Protein AF-A0A2G7GC59-F1 (afdb_monomer)

Radius of gyration: 23.95 Å; Cα contacts (8 Å, |Δi|>4): 26; chains: 1; bounding box: 53×34×59 Å

Structure (mmCIF, N/CA/C/O backbone):
data_AF-A0A2G7GC59-F1
#
_entry.id   AF-A0A2G7GC59-F1
#
loop_
_atom_site.group_PDB
_atom_site.id
_atom_site.type_symbol
_atom_site.label_atom_id
_atom_site.label_alt_id
_atom_site.label_comp_id
_atom_site.label_asym_id
_atom_site.label_entity_id
_atom_site.label_seq_id
_atom_site.pdbx_PDB_ins_code
_atom_site.Cartn_x
_atom_site.Cartn_y
_atom_site.Cartn_z
_atom_site.occupancy
_atom_site.B_iso_or_equiv
_atom_site.auth_seq_id
_atom_site.auth_comp_id
_atom_site.auth_asym_id
_atom_site.auth_atom_id
_atom_site.pdbx_PDB_model_num
ATOM 1 N N . GLU A 1 1 ? -10.829 -5.430 24.793 1.00 82.00 1 GLU A N 1
ATOM 2 C CA . GLU A 1 1 ? -10.239 -6.701 25.248 1.00 82.00 1 GLU A CA 1
ATOM 3 C C . GLU A 1 1 ? -11.427 -7.609 25.412 1.00 82.00 1 GLU A C 1
ATOM 5 O O . GLU A 1 1 ? -12.329 -7.259 26.163 1.00 82.00 1 GLU A O 1
ATOM 10 N N . ASP A 1 2 ? -11.479 -8.665 24.606 1.00 82.19 2 ASP A N 1
ATOM 11 C CA . ASP A 1 2 ? -12.737 -9.367 24.316 1.00 82.19 2 ASP A CA 1
ATOM 12 C C . ASP A 1 2 ? -12.770 -10.751 25.005 1.00 82.19 2 ASP A C 1
ATOM 14 O O . ASP A 1 2 ? -13.624 -11.589 24.726 1.00 82.19 2 ASP A O 1
ATOM 18 N N . GLY A 1 3 ? -11.814 -11.014 25.908 1.00 87.12 3 GLY A N 1
ATOM 19 C CA . GLY A 1 3 ? -11.740 -12.219 26.734 1.00 87.12 3 GLY A CA 1
ATOM 20 C C . GLY A 1 3 ? -10.585 -12.181 27.739 1.00 87.12 3 GLY A C 1
ATOM 21 O O . GLY A 1 3 ? -9.632 -11.433 27.563 1.00 87.12 3 GLY A O 1
ATOM 22 N N . ASP A 1 4 ? -10.645 -13.040 28.759 1.00 87.94 4 ASP A N 1
ATOM 23 C CA . ASP A 1 4 ? -9.759 -12.974 29.942 1.00 87.94 4 ASP A CA 1
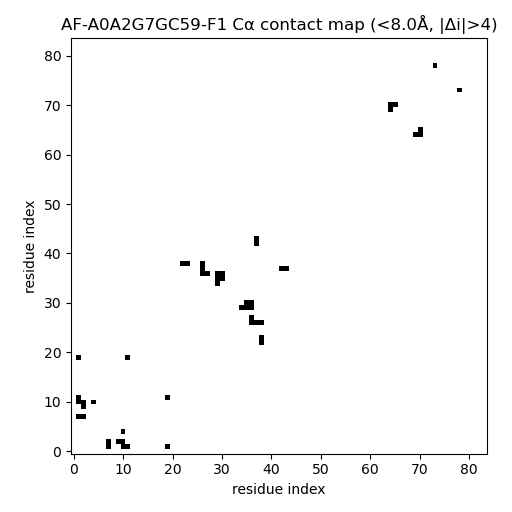ATOM 24 C C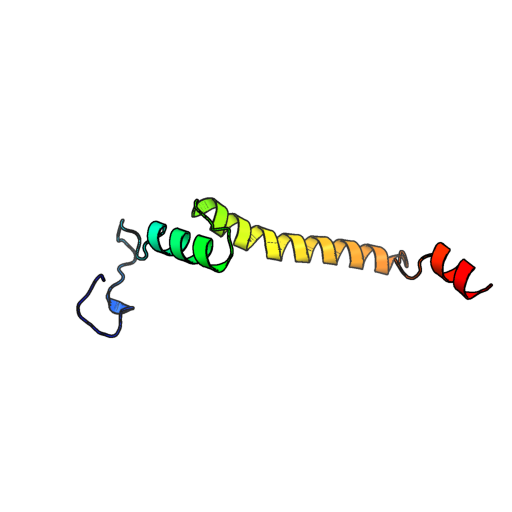 . ASP A 1 4 ? -8.434 -13.749 29.798 1.00 87.94 4 ASP A C 1
ATOM 26 O O . ASP A 1 4 ? -7.663 -13.903 30.749 1.00 87.94 4 ASP A O 1
ATOM 30 N N . LYS A 1 5 ? -8.181 -14.340 28.625 1.00 88.31 5 LYS A N 1
ATOM 31 C CA . LYS A 1 5 ? -6.987 -15.159 28.376 1.00 88.31 5 LYS A CA 1
ATOM 32 C C . LYS A 1 5 ? -5.885 -14.307 27.762 1.00 88.31 5 LYS A C 1
ATOM 34 O O . LYS A 1 5 ? -6.120 -13.606 26.788 1.00 88.31 5 LYS A O 1
ATOM 39 N N . ALA A 1 6 ? -4.648 -14.521 28.216 1.00 88.44 6 ALA A N 1
ATOM 40 C CA . ALA A 1 6 ? -3.462 -13.889 27.628 1.00 88.44 6 ALA A CA 1
ATOM 41 C C . ALA A 1 6 ? -3.303 -14.168 26.117 1.00 88.44 6 ALA A C 1
ATOM 43 O O . ALA A 1 6 ? -2.748 -13.356 25.383 1.00 88.44 6 ALA A O 1
ATOM 44 N N . ASN A 1 7 ? -3.794 -15.317 25.637 1.00 90.69 7 ASN A N 1
ATOM 45 C CA . ASN A 1 7 ? -3.921 -15.582 24.207 1.00 90.69 7 ASN A CA 1
ATOM 46 C C . ASN A 1 7 ? -5.281 -15.079 23.700 1.00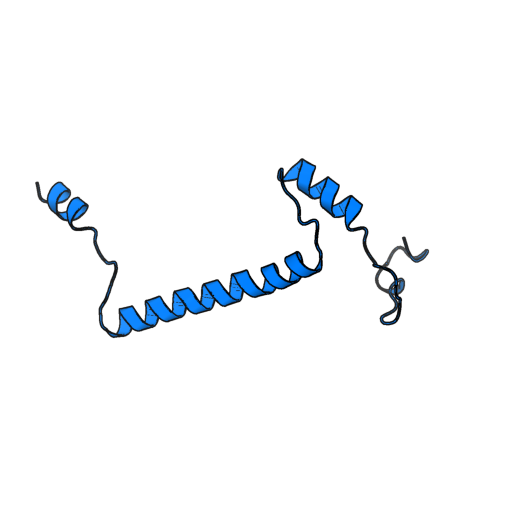 90.69 7 ASN A C 1
ATOM 48 O O . ASN A 1 7 ? -6.319 -15.683 23.986 1.00 90.69 7 ASN A O 1
ATOM 52 N N . THR A 1 8 ? -5.241 -14.020 22.893 1.00 91.50 8 THR A N 1
ATOM 53 C CA . THR A 1 8 ? -6.419 -13.291 22.410 1.00 91.50 8 THR A CA 1
ATOM 54 C C . THR A 1 8 ? -7.048 -13.876 21.144 1.00 91.50 8 THR A C 1
ATOM 56 O O . THR A 1 8 ? -8.171 -13.512 20.814 1.00 91.50 8 THR A O 1
ATOM 59 N N . PHE A 1 9 ? -6.415 -14.841 20.458 1.00 91.81 9 PHE A N 1
ATOM 60 C CA . PHE A 1 9 ? -7.000 -15.452 19.250 1.00 91.81 9 PHE A CA 1
ATOM 61 C C . PHE A 1 9 ? -8.331 -16.159 19.534 1.00 91.81 9 PHE A C 1
ATOM 63 O O . PHE A 1 9 ? -9.193 -16.236 18.665 1.00 91.81 9 PHE A O 1
ATOM 70 N N . ARG A 1 10 ? -8.512 -16.673 20.760 1.00 89.81 10 ARG A N 1
ATOM 71 C CA . ARG A 1 10 ? -9.756 -17.334 21.188 1.00 89.81 10 ARG A CA 1
ATOM 72 C C . ARG A 1 10 ? -10.885 -16.363 21.539 1.00 89.81 10 ARG A C 1
ATOM 74 O O . ARG A 1 10 ? -12.001 -16.823 21.739 1.00 89.81 10 ARG A O 1
ATOM 81 N N . ALA A 1 11 ? -10.597 -15.068 21.638 1.00 91.19 11 ALA A N 1
ATOM 82 C CA . ALA A 1 11 ? -11.578 -14.034 21.952 1.00 91.19 11 ALA A CA 1
ATOM 83 C C . ALA A 1 11 ? -12.329 -13.524 20.706 1.00 91.19 11 ALA A C 1
ATOM 85 O O . ALA A 1 11 ? -13.123 -12.598 20.803 1.00 91.19 11 ALA A O 1
ATOM 86 N N . PHE A 1 12 ? -12.085 -14.119 19.533 1.00 94.31 12 PHE A N 1
ATOM 87 C CA . PHE A 1 12 ? -12.742 -13.756 18.283 1.00 94.31 12 PHE A CA 1
ATOM 88 C C . PHE A 1 12 ? -13.813 -14.773 17.887 1.00 94.31 12 PHE A C 1
ATOM 90 O O . PHE A 1 12 ? -13.557 -15.980 17.867 1.00 94.31 12 PHE A O 1
ATOM 97 N N . ASN A 1 13 ? -14.984 -14.280 17.487 1.00 94.06 13 ASN A N 1
ATOM 98 C CA . ASN A 1 13 ? -16.026 -15.077 16.854 1.00 94.06 13 ASN A CA 1
ATOM 99 C C . ASN A 1 13 ? -16.255 -14.606 15.400 1.00 94.06 13 ASN A C 1
ATOM 101 O O . ASN A 1 13 ? -16.574 -13.436 15.195 1.00 94.06 13 ASN A O 1
ATOM 105 N N . PRO A 1 14 ? -16.182 -15.493 14.385 1.00 94.62 14 PRO A N 1
ATOM 106 C CA . PRO A 1 14 ? -16.419 -15.130 12.984 1.00 94.62 14 PRO A CA 1
ATOM 107 C C . PRO A 1 14 ? -17.765 -14.453 12.690 1.00 94.62 14 PRO A C 1
ATOM 109 O O . PRO A 1 14 ? -17.867 -13.726 11.705 1.00 94.62 14 PRO A O 1
ATOM 112 N N . THR A 1 15 ? -18.799 -14.694 13.502 1.00 95.81 15 THR A N 1
ATOM 113 C CA . THR A 1 15 ? -20.144 -14.131 13.289 1.00 95.81 15 THR A CA 1
ATOM 114 C C . THR A 1 15 ? -20.445 -12.916 14.168 1.00 95.81 15 THR A C 1
ATOM 116 O O . THR A 1 15 ? -21.598 -12.490 14.231 1.00 95.81 15 THR A O 1
ATOM 119 N N . GLN A 1 16 ? -19.460 -12.373 14.889 1.00 95.12 16 GLN A N 1
ATOM 120 C CA . GLN A 1 16 ? -19.674 -11.175 15.701 1.00 95.12 16 GLN A CA 1
ATOM 121 C C . GLN A 1 16 ? -19.878 -9.935 14.815 1.00 95.12 16 GLN A C 1
ATOM 123 O O . GLN A 1 16 ? -19.219 -9.779 13.789 1.00 95.12 16 GLN A O 1
ATOM 128 N N . ALA A 1 17 ? -20.791 -9.045 15.213 1.00 94.00 17 ALA A N 1
ATOM 129 C CA . ALA A 1 17 ? -21.060 -7.805 14.479 1.00 94.00 17 ALA A CA 1
ATOM 130 C C . ALA A 1 17 ? -20.037 -6.694 14.783 1.00 94.00 17 ALA A C 1
ATOM 132 O O . ALA A 1 17 ? -19.866 -5.772 13.986 1.00 94.00 17 ALA A O 1
ATOM 133 N N . GLU A 1 18 ? -19.380 -6.770 15.941 1.00 92.56 18 GLU A N 1
ATOM 134 C CA . GLU A 1 18 ? -18.457 -5.750 16.433 1.00 92.56 18 GLU A CA 1
ATOM 135 C C . GLU A 1 18 ? -17.053 -5.885 15.831 1.00 92.56 18 GLU A C 1
ATOM 137 O O . GLU A 1 18 ? -16.567 -6.976 15.516 1.00 92.56 18 GLU A O 1
ATOM 142 N N . GLU A 1 19 ? -16.373 -4.749 15.693 1.00 89.62 19 GLU A N 1
ATOM 143 C CA . GLU A 1 19 ? -14.989 -4.708 15.237 1.00 89.62 19 GLU A CA 1
ATOM 144 C C . GLU A 1 19 ? -14.019 -5.179 16.331 1.00 89.62 19 GLU A C 1
ATOM 146 O O . GLU A 1 19 ? -14.007 -4.640 17.429 1.00 89.62 19 GLU A O 1
ATOM 151 N N . THR A 1 20 ? -13.144 -6.136 16.005 1.00 92.94 20 THR A N 1
ATOM 152 C CA . THR A 1 20 ? -12.130 -6.702 16.927 1.00 92.94 20 THR A CA 1
ATOM 153 C C . THR A 1 20 ? -11.011 -5.740 17.322 1.00 92.94 20 THR A C 1
ATOM 155 O O . THR A 1 20 ? -10.156 -6.063 18.144 1.00 92.94 20 THR A O 1
ATOM 158 N N . TYR A 1 21 ? -10.941 -4.578 16.675 1.00 93.44 21 TYR A N 1
ATOM 159 C CA . TYR A 1 21 ? -9.906 -3.582 16.902 1.00 93.44 21 TYR A CA 1
ATOM 160 C C . TYR A 1 21 ? -10.474 -2.171 16.739 1.00 93.44 21 TYR A C 1
ATOM 162 O O . TYR A 1 21 ? -11.285 -1.906 15.847 1.00 93.44 21 TYR A O 1
ATOM 170 N N . SER A 1 22 ? -9.984 -1.245 17.567 1.00 93.88 22 SER A N 1
ATOM 171 C CA . SER A 1 22 ? -10.397 0.160 17.535 1.00 93.88 22 SER A CA 1
ATOM 172 C C . SER A 1 22 ? -9.739 0.904 16.375 1.00 93.88 22 SER A C 1
ATOM 174 O O . SER A 1 22 ? -8.535 1.185 16.388 1.00 93.88 22 SER A O 1
ATOM 176 N N . MET A 1 23 ? -10.547 1.288 15.385 1.00 93.44 23 MET A N 1
ATOM 177 C CA . MET A 1 23 ? -10.080 2.123 14.274 1.00 93.44 23 MET A CA 1
ATOM 178 C C . MET A 1 23 ? -9.692 3.529 14.733 1.00 93.44 23 MET A C 1
ATOM 180 O O . MET A 1 23 ? -8.744 4.111 14.213 1.00 93.44 23 MET A O 1
ATOM 184 N N . VAL A 1 24 ? -10.403 4.070 15.724 1.00 95.62 24 VAL A N 1
ATOM 185 C CA . VAL A 1 24 ? -10.153 5.411 16.268 1.00 95.62 24 VAL A CA 1
ATOM 186 C C . VAL A 1 24 ? -8.778 5.469 16.931 1.00 95.62 24 VAL A C 1
ATOM 188 O O . VAL A 1 24 ? -7.996 6.386 16.672 1.00 95.62 24 VAL A O 1
ATOM 191 N N . THR A 1 25 ? -8.447 4.458 17.739 1.00 95.19 25 THR A N 1
ATOM 192 C CA . THR A 1 25 ? -7.141 4.371 18.405 1.00 95.19 25 THR A CA 1
ATOM 193 C C . THR A 1 25 ? -6.022 4.177 17.385 1.00 95.19 25 THR A C 1
ATOM 195 O O . THR A 1 25 ? -5.006 4.869 17.456 1.00 95.19 25 THR A O 1
ATOM 198 N N . ALA A 1 26 ? -6.224 3.301 16.393 1.00 95.12 26 ALA A N 1
ATOM 199 C CA . ALA A 1 26 ? -5.259 3.091 15.316 1.00 95.12 26 ALA A CA 1
ATOM 200 C C . ALA A 1 26 ? -5.022 4.369 14.490 1.00 95.12 26 ALA A C 1
ATOM 202 O O . ALA A 1 26 ? -3.880 4.710 14.189 1.00 95.12 26 ALA A O 1
ATOM 203 N N . ASN A 1 27 ? -6.083 5.110 14.161 1.00 95.88 27 ASN A N 1
ATOM 204 C CA . ASN A 1 27 ? -5.987 6.361 13.415 1.00 95.88 27 ASN A CA 1
ATOM 205 C C . ASN A 1 27 ? -5.186 7.423 14.182 1.00 95.88 27 ASN A C 1
ATOM 207 O O . ASN A 1 27 ? -4.278 8.035 13.615 1.00 95.88 27 ASN A O 1
ATOM 211 N N . ARG A 1 28 ? -5.471 7.606 15.478 1.00 96.00 28 ARG A N 1
ATOM 212 C CA . ARG A 1 28 ? -4.735 8.553 16.325 1.00 96.00 28 ARG A CA 1
ATOM 213 C C . ARG A 1 28 ? -3.253 8.193 16.418 1.00 96.00 28 ARG A C 1
ATOM 215 O O . ARG A 1 28 ? -2.416 9.074 16.253 1.00 96.00 28 ARG A O 1
ATOM 222 N N . PHE A 1 29 ? -2.942 6.915 16.636 1.00 97.69 29 PHE A N 1
ATOM 223 C CA . PHE A 1 29 ? -1.568 6.417 16.710 1.00 97.69 29 PHE A CA 1
ATOM 224 C C . PHE A 1 29 ? -0.777 6.741 15.436 1.00 97.69 29 PHE A C 1
ATOM 226 O O . PHE A 1 29 ? 0.268 7.387 15.496 1.00 97.69 29 PHE A O 1
ATOM 233 N N . TRP A 1 30 ? -1.310 6.371 14.269 1.00 96.88 30 TRP A N 1
ATOM 234 C CA . TRP A 1 30 ? -0.637 6.617 12.992 1.00 96.88 30 TRP A CA 1
ATOM 235 C C . TRP A 1 30 ? -0.546 8.101 12.637 1.00 96.88 30 TRP A C 1
ATOM 237 O O . TRP A 1 30 ? 0.483 8.533 12.129 1.00 96.88 30 TRP A O 1
ATOM 247 N N . SER A 1 31 ? -1.559 8.902 12.973 1.00 96.50 31 SER A N 1
ATOM 248 C CA . SER A 1 31 ? -1.521 10.351 12.734 1.00 96.50 31 SER A CA 1
ATOM 249 C C . SER A 1 31 ? -0.416 11.030 13.543 1.00 96.50 31 SER A C 1
ATOM 251 O O . SER A 1 31 ? 0.216 11.960 13.056 1.00 96.50 31 SER A O 1
ATOM 253 N N . GLN A 1 32 ? -0.151 10.559 14.764 1.00 96.69 32 GLN A N 1
ATOM 254 C CA . GLN A 1 32 ? 0.925 11.091 15.602 1.00 96.69 32 GLN A CA 1
ATOM 255 C C . GLN A 1 32 ? 2.314 10.659 15.121 1.00 96.69 32 GLN A C 1
ATOM 257 O O . GLN A 1 32 ? 3.245 11.455 15.176 1.00 96.69 32 GLN A O 1
ATOM 262 N N . ILE A 1 33 ? 2.459 9.417 14.654 1.00 96.81 33 ILE A N 1
ATOM 263 C CA . ILE A 1 33 ? 3.760 8.869 14.242 1.00 96.81 33 ILE A CA 1
ATOM 264 C C . ILE A 1 33 ? 4.144 9.297 12.826 1.00 96.81 33 ILE A C 1
ATOM 266 O O . ILE A 1 33 ? 5.294 9.645 12.578 1.00 96.81 33 ILE A O 1
ATOM 270 N N . PHE A 1 34 ? 3.198 9.248 11.891 1.00 95.44 34 PHE A N 1
ATOM 271 C CA . PHE A 1 34 ? 3.451 9.405 10.457 1.00 95.44 34 PHE A CA 1
ATOM 272 C C . PHE A 1 34 ? 2.816 10.677 9.870 1.00 95.44 34 PHE A C 1
ATOM 274 O O . PHE A 1 34 ? 2.924 10.932 8.674 1.00 95.44 34 PHE A O 1
ATOM 281 N N . GLY A 1 35 ? 2.120 11.479 10.685 1.00 95.44 35 GLY A N 1
ATOM 282 C CA . GLY A 1 35 ? 1.454 12.722 10.268 1.00 95.44 35 GLY A CA 1
ATOM 283 C C . GLY A 1 35 ? 0.134 12.526 9.512 1.00 95.44 35 GLY A C 1
ATOM 284 O O . GLY A 1 35 ? -0.665 13.455 9.422 1.00 95.44 35 GLY A O 1
ATOM 285 N N . ILE A 1 36 ? -0.126 11.322 8.998 1.00 93.50 36 ILE A N 1
ATOM 286 C CA . ILE A 1 36 ? -1.358 10.939 8.303 1.00 93.50 36 ILE A CA 1
ATOM 287 C C . ILE A 1 36 ? -1.794 9.537 8.728 1.00 93.50 36 ILE A C 1
ATOM 289 O O . ILE A 1 36 ? -0.973 8.691 9.079 1.00 93.50 36 ILE A O 1
ATOM 293 N N . ALA A 1 37 ? -3.095 9.267 8.656 1.00 95.25 37 ALA A N 1
ATOM 294 C CA . ALA A 1 37 ? -3.636 7.941 8.913 1.00 95.25 37 ALA A CA 1
ATOM 295 C C . ALA A 1 37 ? -4.883 7.667 8.076 1.00 95.25 37 ALA A C 1
ATOM 297 O O . ALA A 1 37 ? -5.644 8.570 7.725 1.00 95.25 37 ALA A O 1
ATOM 298 N N . PHE A 1 38 ? -5.136 6.387 7.815 1.00 95.12 38 PHE A N 1
ATOM 299 C CA . PHE A 1 38 ? -6.401 5.953 7.238 1.00 95.12 38 PHE A CA 1
ATOM 300 C C . PHE A 1 38 ? -7.544 6.193 8.228 1.00 95.12 38 PHE A C 1
ATOM 302 O O . PHE A 1 38 ? -7.434 5.844 9.401 1.00 95.12 38 PHE A O 1
ATOM 309 N N . SER A 1 39 ? -8.653 6.764 7.759 1.00 93.94 39 SER A N 1
ATOM 310 C CA . SER A 1 39 ? -9.886 6.963 8.541 1.00 93.94 39 SER A CA 1
ATOM 311 C C . SER A 1 39 ? -11.042 6.079 8.061 1.00 93.94 39 SER A C 1
ATOM 313 O O . SER A 1 39 ? -11.935 5.749 8.834 1.00 93.94 39 SER A O 1
ATOM 315 N N . ASN A 1 40 ? -11.009 5.635 6.800 1.00 95.62 40 ASN A N 1
ATOM 316 C CA . ASN A 1 40 ? -12.026 4.774 6.202 1.00 95.62 40 ASN A CA 1
ATOM 317 C C . ASN A 1 40 ? -11.476 3.357 5.971 1.00 95.62 40 ASN A C 1
ATOM 319 O O . ASN A 1 40 ? -10.565 3.158 5.164 1.00 95.62 40 ASN A O 1
ATOM 323 N N . LYS A 1 41 ? -12.073 2.358 6.639 1.00 95.56 41 LYS A N 1
ATOM 324 C CA . LYS A 1 41 ? -11.683 0.943 6.504 1.00 95.56 41 LYS A CA 1
ATOM 325 C C . LYS A 1 41 ? -11.843 0.421 5.077 1.00 95.56 41 LYS A C 1
ATOM 327 O O . LYS A 1 41 ? -10.980 -0.311 4.608 1.00 95.56 41 LYS A O 1
ATOM 332 N N . ARG A 1 42 ? -12.908 0.799 4.363 1.00 96.38 42 ARG A N 1
ATOM 333 C CA . ARG A 1 42 ? -13.145 0.340 2.981 1.00 96.38 42 ARG A CA 1
ATOM 334 C C . ARG A 1 42 ? -12.066 0.862 2.035 1.00 96.38 42 ARG A C 1
ATOM 336 O O . ARG A 1 42 ? -11.557 0.104 1.217 1.00 96.38 42 ARG A O 1
ATOM 343 N N . TRP A 1 43 ? -11.683 2.129 2.199 1.00 96.94 43 TRP A N 1
ATOM 344 C CA . TRP A 1 43 ? -10.591 2.728 1.433 1.00 96.94 43 TRP A CA 1
ATOM 345 C C . TRP A 1 43 ? -9.252 2.046 1.717 1.00 96.94 43 TRP A C 1
ATOM 347 O O . TRP A 1 43 ? -8.534 1.727 0.777 1.00 96.94 43 TRP A O 1
ATOM 357 N N . LEU A 1 44 ? -8.946 1.756 2.987 1.00 96.94 44 LEU A N 1
ATOM 358 C CA . LEU A 1 44 ? -7.727 1.034 3.363 1.00 96.94 44 LEU A CA 1
ATOM 359 C C . LEU A 1 44 ? -7.622 -0.310 2.626 1.00 96.94 44 LEU A C 1
ATOM 361 O O . LEU A 1 44 ? -6.595 -0.593 2.017 1.00 96.94 44 LEU A O 1
ATOM 365 N N . HIS A 1 45 ? -8.692 -1.109 2.619 1.00 97.12 45 HIS A N 1
ATOM 366 C CA . HIS A 1 45 ? -8.684 -2.413 1.945 1.00 97.12 45 HIS A CA 1
ATOM 367 C C . HIS A 1 45 ? -8.601 -2.280 0.419 1.00 97.12 45 HIS A C 1
ATOM 369 O O . HIS A 1 45 ? -7.879 -3.039 -0.225 1.00 97.12 45 HIS A O 1
ATOM 375 N N . PHE A 1 46 ? -9.291 -1.298 -0.168 1.00 97.75 46 PHE A N 1
ATOM 376 C CA . PHE A 1 46 ? -9.159 -1.010 -1.597 1.00 97.75 46 PHE A CA 1
ATOM 377 C C . PHE A 1 46 ? -7.722 -0.615 -1.959 1.00 97.75 46 PHE A C 1
ATOM 379 O O . PHE A 1 46 ? -7.175 -1.110 -2.941 1.00 97.75 46 PHE A O 1
ATOM 386 N N . PHE A 1 47 ? -7.082 0.219 -1.139 1.00 97.81 47 PHE A N 1
ATOM 387 C CA . PHE A 1 47 ? -5.704 0.648 -1.348 1.00 97.81 47 PHE A CA 1
ATOM 388 C C . PHE A 1 47 ? -4.716 -0.524 -1.270 1.00 97.81 47 PHE A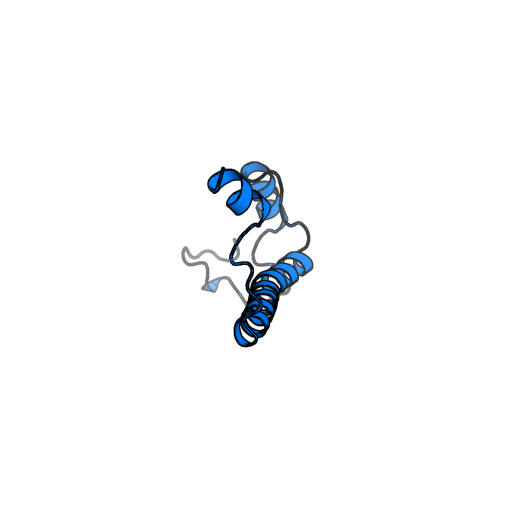 C 1
ATOM 390 O O . PHE A 1 47 ? -3.825 -0.629 -2.113 1.00 97.81 47 PHE A O 1
ATOM 397 N N . MET A 1 48 ? -4.915 -1.451 -0.325 1.00 97.69 48 MET A N 1
ATOM 398 C CA . MET A 1 48 ? -4.118 -2.682 -0.227 1.00 97.69 48 MET A CA 1
ATOM 399 C C . MET A 1 48 ? -4.189 -3.546 -1.491 1.00 97.69 48 MET A C 1
ATOM 401 O O . MET A 1 48 ? -3.203 -4.192 -1.828 1.00 97.69 48 MET A O 1
ATOM 405 N N . LEU A 1 49 ? -5.323 -3.556 -2.197 1.00 98.00 49 LEU A N 1
ATOM 406 C CA . LEU A 1 49 ? -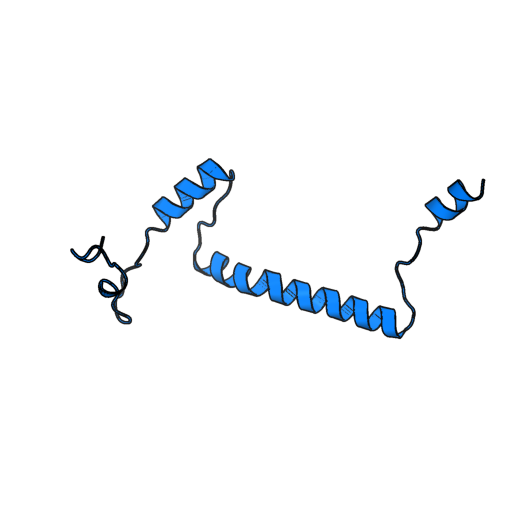5.447 -4.223 -3.495 1.00 98.00 49 LEU A CA 1
ATOM 407 C C . LEU A 1 49 ? -4.815 -3.390 -4.615 1.00 98.00 49 LEU A C 1
ATOM 409 O O . LEU A 1 49 ? -4.085 -3.919 -5.451 1.00 98.00 49 LEU A O 1
ATOM 413 N N . PHE A 1 50 ? -5.082 -2.085 -4.633 1.00 98.06 50 PHE A N 1
ATOM 414 C CA . PHE A 1 50 ? -4.677 -1.189 -5.710 1.00 98.06 50 PHE A CA 1
ATOM 415 C C . PHE A 1 50 ? -3.157 -1.115 -5.888 1.00 98.06 50 PHE A C 1
ATOM 417 O O . PHE A 1 50 ? -2.677 -1.179 -7.020 1.00 98.06 50 PHE A O 1
ATOM 424 N N . VAL A 1 51 ? -2.398 -1.002 -4.795 1.00 98.25 51 VAL A N 1
ATOM 425 C CA . VAL A 1 51 ? -0.935 -0.836 -4.836 1.00 98.25 51 VAL A CA 1
ATOM 426 C C . VAL A 1 51 ? -0.221 -1.993 -5.558 1.00 98.25 51 VAL A C 1
ATOM 428 O O . VAL A 1 51 ? 0.444 -1.728 -6.563 1.00 98.25 51 VAL A O 1
ATOM 431 N N . PRO A 1 52 ? -0.347 -3.266 -5.128 1.00 98.19 52 PRO A N 1
ATOM 432 C CA . PRO A 1 52 ? 0.351 -4.371 -5.782 1.00 98.19 52 PRO A CA 1
ATOM 433 C C . PRO A 1 52 ? -0.179 -4.641 -7.193 1.00 98.19 52 PRO A C 1
ATOM 435 O O . PRO A 1 52 ? 0.610 -4.917 -8.094 1.00 98.19 52 PRO A O 1
ATOM 438 N N . VAL A 1 53 ? -1.495 -4.524 -7.410 1.00 98.50 53 VAL A N 1
ATOM 439 C CA . VAL A 1 53 ? -2.096 -4.754 -8.730 1.00 98.50 53 VAL A CA 1
ATOM 440 C C . VAL A 1 53 ? -1.556 -3.738 -9.730 1.00 98.50 53 VAL A C 1
ATOM 442 O O . VAL A 1 53 ? -1.019 -4.126 -10.764 1.00 98.50 53 VAL A O 1
ATOM 445 N N . THR A 1 54 ? -1.615 -2.447 -9.408 1.00 98.38 54 THR A N 1
ATOM 446 C CA . THR A 1 54 ? -1.128 -1.393 -10.308 1.00 98.38 54 THR A CA 1
ATOM 447 C C . THR A 1 54 ? 0.370 -1.528 -10.567 1.00 98.38 54 THR A C 1
ATOM 449 O O . THR A 1 54 ? 0.801 -1.375 -11.707 1.00 98.38 54 THR A O 1
ATOM 452 N N . GLY A 1 55 ? 1.161 -1.882 -9.547 1.00 98.12 55 GLY A N 1
ATOM 453 C CA . GLY A 1 55 ? 2.595 -2.137 -9.707 1.00 98.12 55 GLY A CA 1
ATOM 454 C C . GLY A 1 55 ? 2.888 -3.234 -10.734 1.00 98.12 55 GLY A C 1
ATOM 455 O O . GLY A 1 55 ? 3.686 -3.031 -11.650 1.00 98.12 55 GLY A O 1
ATOM 456 N N . LEU A 1 56 ? 2.186 -4.366 -10.637 1.00 98.50 56 LEU A N 1
ATOM 457 C CA . LEU A 1 56 ? 2.319 -5.461 -11.598 1.00 98.50 56 LEU A CA 1
ATOM 458 C C . LEU A 1 56 ? 1.891 -5.040 -13.009 1.00 98.50 56 LEU A C 1
ATOM 460 O O . LEU A 1 56 ? 2.625 -5.294 -13.963 1.00 98.50 56 LEU A O 1
ATOM 464 N N . TRP A 1 57 ? 0.767 -4.333 -13.149 1.00 98.50 57 TRP A N 1
ATOM 465 C CA . TRP A 1 57 ? 0.303 -3.834 -14.447 1.00 98.50 57 TRP A CA 1
ATOM 466 C C . TRP A 1 57 ? 1.318 -2.900 -15.115 1.00 98.50 57 TRP A C 1
ATOM 468 O O . TRP A 1 57 ? 1.659 -3.105 -16.279 1.00 98.50 57 TRP A O 1
ATOM 478 N N . MET A 1 58 ? 1.849 -1.916 -14.385 1.00 98.38 58 MET A N 1
ATOM 479 C CA . MET A 1 58 ? 2.841 -0.981 -14.930 1.00 98.38 58 MET A CA 1
ATOM 480 C C . MET A 1 58 ? 4.139 -1.694 -15.322 1.00 98.38 58 MET A C 1
ATOM 482 O O . MET A 1 58 ? 4.699 -1.412 -16.382 1.00 98.38 58 MET A O 1
ATOM 486 N N . SER A 1 59 ? 4.587 -2.669 -14.523 1.00 97.94 59 SER A N 1
ATOM 487 C CA . SER A 1 59 ? 5.755 -3.485 -14.874 1.00 97.94 59 SER A CA 1
ATOM 488 C C . SER A 1 59 ? 5.540 -4.287 -16.165 1.00 97.94 59 SER A C 1
ATOM 490 O O . SER A 1 59 ? 6.430 -4.335 -17.014 1.00 97.94 59 SER A O 1
ATOM 492 N N . ALA A 1 60 ? 4.342 -4.847 -16.362 1.00 98.31 60 ALA A N 1
ATOM 493 C CA . ALA A 1 60 ? 4.016 -5.641 -17.540 1.00 98.31 60 ALA A CA 1
ATOM 494 C C . ALA A 1 60 ? 4.038 -4.792 -18.819 1.00 98.31 60 ALA A C 1
ATOM 496 O O . ALA A 1 60 ? 4.565 -5.235 -19.837 1.00 98.31 60 ALA A O 1
ATOM 497 N N . VAL A 1 61 ? 3.548 -3.548 -18.758 1.00 98.19 61 VAL A N 1
ATOM 498 C CA . VAL A 1 61 ? 3.636 -2.598 -19.881 1.00 98.19 61 VAL A CA 1
ATOM 499 C C . VAL A 1 61 ? 5.094 -2.324 -20.259 1.00 98.19 61 VAL A C 1
A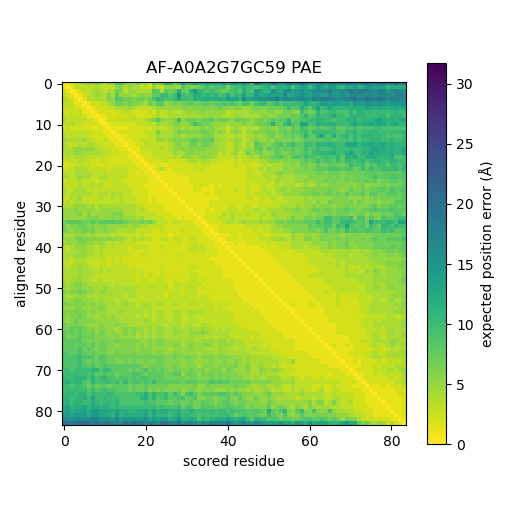TOM 501 O O . VAL A 1 61 ? 5.435 -2.350 -21.442 1.00 98.19 61 VAL A O 1
ATOM 504 N N . GLY A 1 62 ? 5.976 -2.135 -19.272 1.00 97.19 62 GLY A N 1
ATOM 505 C CA . GLY A 1 62 ? 7.413 -1.993 -19.516 1.00 97.19 62 GLY A CA 1
ATOM 506 C C . GLY A 1 62 ? 8.009 -3.212 -20.228 1.00 97.19 62 GLY A C 1
ATOM 507 O O . GLY A 1 62 ? 8.712 -3.056 -21.223 1.00 97.19 62 GLY A O 1
ATOM 508 N N . VAL A 1 63 ? 7.670 -4.427 -19.783 1.00 98.12 63 VAL A N 1
ATOM 509 C CA . VAL A 1 63 ? 8.133 -5.681 -20.410 1.00 98.12 63 VAL A CA 1
ATOM 510 C C . VAL A 1 63 ? 7.671 -5.799 -21.867 1.00 98.12 63 VAL A C 1
ATOM 512 O O . VAL A 1 63 ? 8.453 -6.219 -22.719 1.00 98.12 63 VAL A O 1
ATOM 515 N N . VAL A 1 64 ? 6.444 -5.374 -22.185 1.00 98.31 64 VAL A N 1
ATOM 516 C CA . VAL A 1 64 ? 5.954 -5.328 -23.575 1.00 98.31 64 VAL A CA 1
ATOM 517 C C . VAL A 1 64 ? 6.789 -4.367 -24.432 1.00 98.31 64 VAL A C 1
ATOM 519 O O . VAL A 1 64 ? 7.132 -4.705 -25.562 1.00 98.31 64 VAL A O 1
ATOM 522 N N . GLY A 1 65 ? 7.183 -3.205 -23.898 1.00 97.75 65 GLY A N 1
ATOM 523 C CA . GLY A 1 65 ? 8.089 -2.277 -24.588 1.00 97.75 65 GLY A CA 1
ATOM 524 C C . GLY A 1 65 ? 9.479 -2.875 -24.829 1.00 97.75 65 GLY A C 1
ATOM 525 O O . GLY A 1 65 ? 10.006 -2.802 -25.942 1.00 97.75 65 GLY A O 1
ATOM 526 N N . LEU A 1 66 ? 10.037 -3.557 -23.822 1.00 98.06 66 LEU A N 1
ATOM 527 C CA . LEU A 1 66 ? 11.321 -4.253 -23.937 1.00 98.06 66 LEU A CA 1
ATOM 528 C C . LEU A 1 66 ? 11.307 -5.328 -25.032 1.00 98.06 66 LEU A C 1
ATOM 530 O O . LEU A 1 66 ? 12.298 -5.464 -25.748 1.00 98.06 66 LEU A O 1
ATOM 534 N N . ALA A 1 67 ? 10.191 -6.043 -25.213 1.00 97.31 67 ALA A N 1
ATOM 535 C CA . ALA A 1 67 ? 10.043 -7.043 -26.274 1.00 97.31 67 ALA A CA 1
ATOM 536 C C . ALA A 1 67 ? 10.191 -6.451 -27.690 1.00 97.31 67 ALA A C 1
ATOM 538 O O . ALA A 1 67 ? 10.590 -7.155 -28.616 1.00 97.31 67 ALA A O 1
ATOM 539 N N . LEU A 1 68 ? 9.915 -5.153 -27.853 1.00 98.00 68 LEU A N 1
ATOM 540 C CA . LEU A 1 68 ? 10.069 -4.405 -29.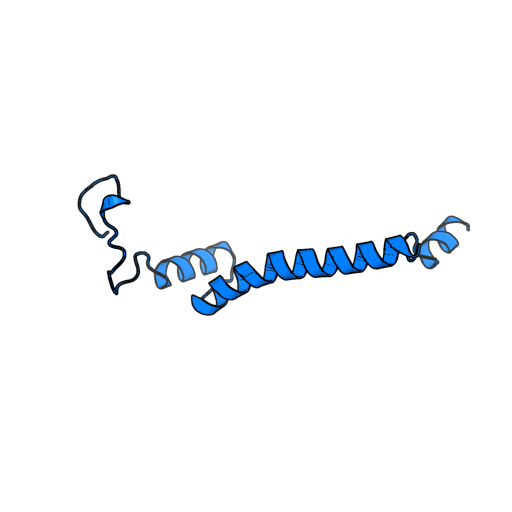104 1.00 98.00 68 LEU A CA 1
ATOM 541 C C . LEU A 1 68 ? 11.359 -3.565 -29.144 1.00 98.00 68 LEU A C 1
ATOM 543 O O . LEU A 1 68 ? 11.487 -2.679 -29.985 1.00 98.00 68 LEU A O 1
ATOM 547 N N . ASN A 1 69 ? 12.311 -3.812 -28.235 1.00 96.94 69 ASN A N 1
ATOM 548 C CA . ASN A 1 69 ? 13.518 -3.001 -28.018 1.00 96.94 69 ASN A CA 1
ATOM 549 C C . ASN A 1 69 ? 13.255 -1.526 -27.653 1.00 96.94 69 ASN A C 1
ATOM 551 O O . ASN A 1 69 ? 14.196 -0.727 -27.651 1.00 96.94 69 ASN A O 1
ATOM 555 N N . LEU A 1 70 ? 12.020 -1.163 -27.295 1.00 96.81 70 LEU A N 1
ATOM 556 C CA . LEU A 1 70 ? 11.645 0.189 -26.892 1.00 96.81 70 LEU A CA 1
ATOM 557 C C . LEU A 1 70 ? 12.052 0.410 -25.430 1.00 96.81 70 LEU A C 1
ATOM 559 O O . LEU A 1 70 ? 11.305 0.122 -24.495 1.00 96.81 70 LEU A O 1
ATOM 563 N N . ARG A 1 71 ? 13.296 0.855 -25.247 1.00 96.56 71 ARG A N 1
ATOM 564 C CA . ARG A 1 71 ? 13.967 0.982 -23.949 1.00 96.56 71 ARG A CA 1
ATOM 565 C C . ARG A 1 71 ? 14.102 2.444 -23.544 1.00 96.56 71 ARG A C 1
ATOM 567 O O . ARG A 1 71 ? 14.452 3.282 -24.364 1.00 96.56 71 ARG A O 1
ATOM 574 N N . ALA A 1 72 ? 13.928 2.716 -22.256 1.00 93.69 72 ALA A N 1
ATOM 575 C CA . ALA A 1 72 ? 14.428 3.936 -21.629 1.00 93.69 72 ALA A CA 1
ATOM 576 C C . ALA A 1 72 ? 15.894 3.707 -21.214 1.00 93.69 72 ALA A C 1
ATOM 578 O O . ALA A 1 72 ? 16.176 3.511 -20.035 1.00 93.69 72 ALA A O 1
ATOM 579 N N . TYR A 1 73 ? 16.791 3.579 -22.199 1.00 96.00 73 TYR A N 1
ATOM 580 C CA . TYR A 1 73 ? 18.187 3.185 -21.967 1.00 96.00 73 TYR A CA 1
ATOM 581 C C . TYR A 1 73 ? 19.072 4.374 -21.577 1.00 96.00 73 TYR A C 1
ATOM 583 O O . TYR A 1 73 ? 19.840 4.278 -20.625 1.00 96.00 73 TYR A O 1
ATOM 591 N N . ASP A 1 74 ? 18.932 5.487 -22.287 1.00 95.19 74 ASP A N 1
ATOM 592 C CA . ASP A 1 74 ? 19.766 6.672 -22.164 1.00 95.19 74 ASP A CA 1
ATOM 593 C C . ASP A 1 74 ? 18.933 7.959 -22.173 1.00 95.19 74 ASP A C 1
ATOM 595 O O . ASP A 1 74 ? 17.801 8.028 -22.660 1.00 95.19 74 ASP A O 1
ATOM 599 N N . PHE A 1 75 ? 19.522 9.009 -21.610 1.00 97.06 75 PHE A N 1
ATOM 600 C CA . PHE A 1 75 ? 19.028 10.368 -21.763 1.00 97.06 75 PHE A CA 1
ATOM 601 C C . PHE A 1 75 ? 19.968 11.107 -22.709 1.00 97.06 75 PHE A C 1
ATOM 603 O O . PHE A 1 75 ? 21.095 11.424 -22.339 1.00 97.06 75 PHE A O 1
ATOM 610 N N . VAL A 1 76 ? 19.489 11.441 -23.910 1.00 95.81 76 VAL A N 1
ATOM 611 C CA . VAL A 1 76 ? 20.298 12.089 -24.963 1.00 95.81 76 VAL A CA 1
ATOM 612 C C . VAL A 1 76 ? 20.995 13.364 -24.471 1.00 95.81 76 VAL A C 1
ATOM 614 O O . VAL A 1 76 ? 22.134 13.632 -24.837 1.00 95.81 76 VAL A O 1
ATOM 617 N N . SER A 1 77 ? 20.352 14.142 -23.597 1.00 94.94 77 SER A N 1
ATOM 618 C CA . SER A 1 77 ? 20.961 15.344 -23.015 1.00 94.94 77 SER A CA 1
ATOM 619 C C . SER A 1 77 ? 22.169 15.050 -22.119 1.00 94.94 77 SER A C 1
ATOM 621 O O . SER A 1 77 ? 23.074 15.878 -22.042 1.00 94.94 77 SER A O 1
ATOM 623 N N . GLN A 1 78 ? 22.199 13.898 -21.441 1.00 95.69 78 GLN A N 1
ATOM 624 C CA . GLN A 1 78 ? 23.351 13.474 -20.645 1.00 95.69 78 GLN A CA 1
ATOM 625 C C . GLN A 1 78 ? 24.473 12.938 -21.533 1.00 95.69 78 GLN A C 1
ATOM 627 O O . GLN A 1 78 ? 25.621 13.308 -21.312 1.00 95.69 78 GLN A O 1
ATOM 632 N N . GLU A 1 79 ? 24.140 12.150 -22.557 1.00 95.12 79 GLU A N 1
ATOM 633 C CA . GLU A 1 79 ? 25.120 11.612 -23.510 1.00 95.12 79 GLU A CA 1
ATOM 634 C C . GLU A 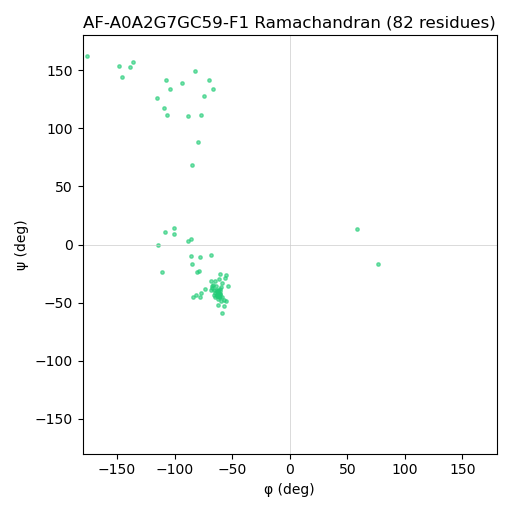1 79 ? 25.864 12.729 -24.248 1.00 95.12 79 GLU A C 1
ATOM 636 O O . GLU A 1 79 ? 27.089 12.718 -24.325 1.00 95.12 79 GLU A O 1
ATOM 641 N N . LEU A 1 80 ? 25.139 13.749 -24.719 1.00 94.94 80 LEU A N 1
ATOM 642 C CA . LEU A 1 80 ? 25.746 14.890 -25.406 1.00 94.94 80 LEU A CA 1
ATOM 643 C C . LEU A 1 80 ? 26.700 15.672 -24.496 1.00 94.94 80 LEU A C 1
ATOM 645 O O . LEU A 1 80 ? 27.802 15.996 -24.915 1.00 94.94 80 LEU A O 1
ATOM 649 N N . ARG A 1 81 ? 26.314 15.921 -23.238 1.00 95.12 81 ARG A N 1
ATOM 650 C CA . ARG A 1 81 ? 27.175 16.620 -22.272 1.00 95.12 81 ARG A CA 1
ATOM 651 C C . ARG A 1 81 ? 28.400 15.798 -21.860 1.00 95.12 81 ARG A C 1
ATOM 653 O O . ARG A 1 81 ? 29.409 16.378 -21.489 1.00 95.12 81 ARG A O 1
ATOM 660 N N . ALA A 1 82 ? 28.295 14.472 -21.832 1.00 93.81 82 ALA A N 1
ATOM 661 C CA . ALA A 1 82 ? 29.412 13.597 -21.480 1.00 93.81 82 ALA A CA 1
ATOM 662 C C . ALA A 1 82 ? 30.400 13.393 -22.641 1.00 93.81 82 ALA A C 1
ATOM 664 O O . ALA A 1 82 ? 31.544 13.013 -22.400 1.00 93.81 82 ALA A O 1
ATOM 665 N N . ALA A 1 83 ? 29.945 13.600 -23.880 1.00 93.12 83 ALA A N 1
ATOM 666 C CA . ALA A 1 83 ? 30.755 13.502 -25.091 1.00 93.12 83 ALA A CA 1
ATOM 667 C C . ALA A 1 83 ? 31.520 14.795 -25.435 1.00 93.12 83 ALA A C 1
ATOM 669 O O . ALA A 1 83 ? 32.439 14.742 -26.255 1.00 93.12 83 ALA A O 1
ATOM 670 N N . GLU A 1 84 ? 31.129 15.928 -24.842 1.00 85.12 84 GLU A N 1
ATOM 671 C CA . GLU A 1 84 ? 31.887 17.192 -24.833 1.00 85.12 84 GLU A CA 1
ATOM 672 C C . GLU A 1 84 ? 33.089 17.128 -23.878 1.00 85.12 84 GLU A C 1
ATOM 674 O O . GLU A 1 84 ? 34.174 17.606 -24.286 1.00 85.12 84 GLU A O 1
#

Solvent-accessible surface area (backbone atoms only — not comparable to full-atom values): 5360 Å² total; per-residue (Å²): 133,73,58,96,51,95,66,59,79,79,45,63,61,97,85,58,91,70,76,97,62,64,63,68,61,51,25,54,52,32,29,72,76,68,72,53,56,71,86,50,70,69,58,51,56,50,47,66,51,46,54,61,52,50,52,53,53,56,52,50,54,52,52,58,31,49,76,71,69,57,64,92,80,76,56,69,75,58,53,56,65,72,73,106

Secondary structure (DSSP, 8-state):
--SSSS-GGGG--TT-SS-SS-HHHHHHHHHHHHS-----HHHHHHHHHHHHHHHHHHHHHHHHHHHTT------HHHHHHHH-

Nearest PDB structures (foldseek):
  8bd3-assembly1_d  TM=9.876E-01  e=6.584E-11  Chlorella ohadii
  8xlp-assembly1_D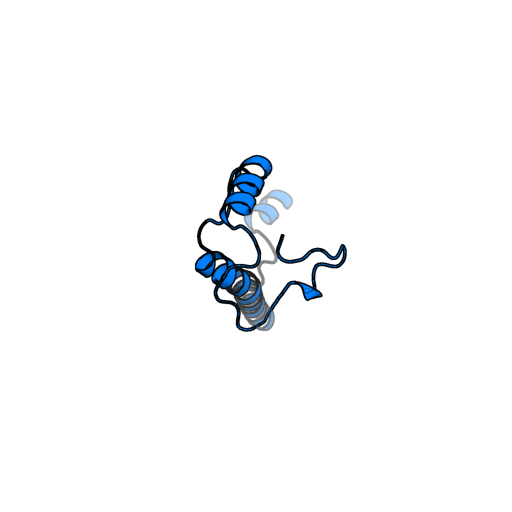  TM=9.820E-01  e=9.436E-11  Rhodomonas salina
  8wb4-assembly1_D  TM=9.828E-01  e=1.453E-10  Chroomonas placoidea
  3jcu-assembly1_d  TM=9.664E-01  e=7.603E-11  Spinacia oleracea
  6j3y-assembly1_D  TM=9.832E-01  e=2.238E-10  Chaetoceros neogracilis

pLDDT: mean 94.95, std 3.52, range [82.0, 98.5]

Sequence (84 aa):
EDGDKANTFRAFNPTQAEETYSMVTANRFWSQIFGIAFSNKRWLHFFMLFVPVTGLWMSAVGVVGLALNLRAYDFVSQELRAAE

Mean predicted aligned error: 5.17 Å

Foldseek 3Di:
DQDDDPDCPVSDDPPDPDDPDDLPVVQVVCCVVPVGGDPDPVVVVVVVVCVVVVVVVVVVVQVVCVVVVNDPPDDVVVVVVVVD